Protein AF-A0A416JHV3-F1 (afdb_monomer_lite)

Sequence (62 aa):
MHISYKPLWHTLLERDMRKEDLRLAAGMTTNMIANMSKEGKHISMDTLARICETLNCEITDV

pLDDT: mean 84.0, std 8.4, range [51.56, 92.12]

Secondary structure (DSSP, 8-state):
-----HHHHHHHHHTT--HHHHHHHTT--HHHHHHHHSTTPPPPHHHHHHHHHHHT--GGG-

Radius of gyration: 10.46 Å; chains: 1; bounding box: 23×23×26 Å

Structure (mmCIF, N/CA/C/O backbone):
data_AF-A0A416JHV3-F1
#
_entry.id   AF-A0A416JHV3-F1
#
loop_
_atom_site.group_PDB
_atom_site.id
_atom_site.type_symbol
_atom_site.label_atom_id
_atom_site.label_alt_id
_atom_site.label_comp_id
_atom_site.label_asym_id
_atom_site.label_entity_id
_atom_site.label_seq_id
_atom_site.pdbx_PDB_ins_code
_atom_site.Cartn_x
_atom_site.Cartn_y
_atom_site.Cartn_z
_atom_site.occupancy
_atom_site.B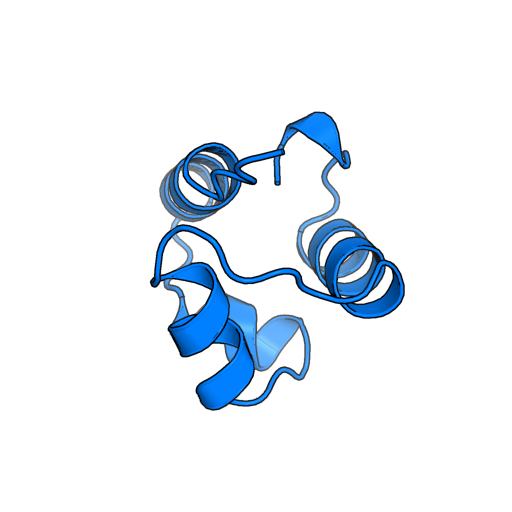_iso_or_equiv
_atom_site.auth_seq_id
_atom_site.auth_comp_id
_atom_site.auth_asym_id
_atom_site.auth_atom_id
_atom_site.pdbx_PDB_model_num
ATOM 1 N N . MET A 1 1 ? 3.368 13.578 -15.025 1.00 51.56 1 MET A N 1
ATOM 2 C CA . MET A 1 1 ? 2.325 13.139 -14.074 1.00 51.56 1 MET A CA 1
ATOM 3 C C . MET A 1 1 ? 3.030 12.683 -12.807 1.00 51.56 1 MET A C 1
ATOM 5 O O . MET A 1 1 ? 3.723 11.677 -12.858 1.00 51.56 1 MET A O 1
ATOM 9 N N . HIS A 1 2 ? 2.959 13.458 -11.723 1.00 60.94 2 HIS A N 1
ATOM 10 C CA . HIS A 1 2 ? 3.529 13.052 -10.435 1.00 60.94 2 HIS A CA 1
ATOM 11 C C . HIS A 1 2 ? 2.483 12.215 -9.700 1.00 60.94 2 HIS A C 1
ATOM 13 O O . HIS A 1 2 ? 1.436 12.738 -9.333 1.00 60.94 2 HIS A O 1
ATOM 19 N N . ILE A 1 3 ? 2.743 10.918 -9.537 1.00 68.19 3 ILE A N 1
ATOM 20 C CA . ILE A 1 3 ? 1.891 10.039 -8.731 1.00 68.19 3 ILE A CA 1
ATOM 21 C C . ILE A 1 3 ? 2.314 10.220 -7.274 1.00 68.19 3 ILE A C 1
ATOM 23 O O . ILE A 1 3 ? 3.492 10.069 -6.941 1.00 68.19 3 ILE A O 1
ATOM 27 N N . SER A 1 4 ? 1.361 10.596 -6.427 1.00 77.56 4 SER A N 1
ATOM 28 C CA . SER A 1 4 ? 1.560 10.782 -4.994 1.00 77.56 4 SER A CA 1
ATOM 29 C C . SER A 1 4 ? 0.849 9.659 -4.255 1.00 77.56 4 SER A C 1
ATOM 31 O O . SER A 1 4 ? -0.367 9.701 -4.150 1.00 77.56 4 SER A O 1
ATOM 33 N N . TYR A 1 5 ? 1.605 8.739 -3.657 1.00 85.38 5 TYR A N 1
ATOM 34 C CA . TYR A 1 5 ? 1.071 7.634 -2.841 1.00 85.38 5 TYR A CA 1
ATOM 35 C C . TYR A 1 5 ? 0.695 8.065 -1.408 1.00 85.38 5 TYR A C 1
ATOM 37 O O . TYR A 1 5 ? 0.669 7.261 -0.481 1.00 85.38 5 TYR A O 1
ATOM 45 N N . LYS A 1 6 ? 0.478 9.368 -1.180 1.00 85.56 6 LYS A N 1
ATOM 46 C CA . LYS A 1 6 ? 0.013 9.895 0.114 1.00 85.56 6 LYS A CA 1
ATOM 47 C C . LYS A 1 6 ? -1.360 9.335 0.524 1.00 85.56 6 LYS A C 1
ATOM 49 O O . LYS A 1 6 ? -1.470 9.002 1.702 1.00 85.56 6 LYS A O 1
ATOM 54 N N . PRO A 1 7 ? -2.356 9.197 -0.381 1.00 86.75 7 PRO A N 1
ATOM 55 C CA . PRO A 1 7 ? -3.630 8.550 -0.065 1.00 86.75 7 PRO A CA 1
ATOM 56 C C . PRO A 1 7 ? -3.426 7.125 0.452 1.00 86.75 7 PRO A C 1
ATOM 58 O O . PRO A 1 7 ? -3.849 6.840 1.567 1.00 86.75 7 PRO A O 1
ATOM 61 N N . LEU A 1 8 ? -2.613 6.311 -0.239 1.00 87.19 8 LEU A N 1
ATOM 62 C CA . LEU A 1 8 ? -2.266 4.959 0.211 1.00 87.19 8 LEU A CA 1
ATOM 63 C C . LEU A 1 8 ? -1.740 4.937 1.651 1.00 87.19 8 LEU A C 1
ATOM 65 O O . LEU A 1 8 ? -2.142 4.103 2.460 1.00 87.19 8 LEU A O 1
ATOM 69 N N . TRP A 1 9 ? -0.819 5.843 1.993 1.00 88.50 9 TRP A N 1
ATOM 70 C CA . TRP A 1 9 ? -0.254 5.901 3.344 1.00 88.50 9 TRP A CA 1
ATOM 71 C C . TRP A 1 9 ? -1.281 6.319 4.397 1.00 88.50 9 TRP A C 1
ATOM 73 O O . TRP A 1 9 ? -1.215 5.814 5.516 1.00 88.50 9 TRP A O 1
ATOM 83 N N . HIS A 1 10 ? -2.230 7.187 4.042 1.00 89.00 10 HIS A N 1
ATOM 84 C CA . HIS A 1 10 ? -3.369 7.513 4.898 1.00 89.00 10 HIS A CA 1
ATOM 85 C C . HIS A 1 10 ? -4.276 6.300 5.112 1.00 89.00 10 HIS A C 1
ATOM 87 O O . HIS A 1 10 ? -4.582 5.976 6.253 1.00 89.00 10 HIS A O 1
ATOM 93 N N . THR A 1 11 ? -4.616 5.568 4.055 1.00 89.38 11 THR A N 1
ATOM 94 C CA . THR A 1 11 ? -5.428 4.350 4.151 1.00 89.38 11 THR A CA 1
ATOM 95 C C . THR A 1 11 ? -4.758 3.271 5.002 1.00 89.38 11 THR A C 1
ATOM 97 O O . THR A 1 11 ? -5.428 2.578 5.766 1.00 89.38 11 THR A O 1
ATOM 100 N N . LEU A 1 12 ? -3.429 3.127 4.920 1.00 90.19 12 LEU A N 1
ATOM 101 C CA . LEU A 1 12 ? -2.689 2.232 5.816 1.00 90.19 12 LEU A CA 1
ATOM 102 C C . LEU A 1 12 ? -2.802 2.670 7.283 1.00 90.19 12 LEU A C 1
ATOM 104 O O . LEU A 1 12 ? -3.018 1.825 8.146 1.00 90.19 12 LEU A O 1
ATOM 108 N N . LEU A 1 13 ? -2.694 3.973 7.557 1.00 90.31 13 LEU A N 1
ATOM 109 C CA . LEU A 1 13 ? -2.871 4.546 8.896 1.00 90.31 13 LEU A CA 1
ATOM 110 C C . LEU A 1 13 ? -4.285 4.310 9.444 1.00 90.31 13 LEU A C 1
ATOM 112 O O . LEU A 1 13 ? -4.426 3.897 10.589 1.00 90.31 13 LEU A O 1
ATOM 116 N N . GLU A 1 14 ? -5.321 4.515 8.630 1.00 90.50 14 GLU A N 1
ATOM 117 C CA . GLU A 1 14 ? -6.721 4.264 9.012 1.00 90.50 14 GLU A CA 1
ATOM 118 C C . GLU A 1 14 ? -7.000 2.787 9.317 1.00 90.50 14 GLU A C 1
ATOM 120 O O . GLU A 1 14 ? -7.907 2.469 10.084 1.00 90.50 14 GLU A O 1
ATOM 125 N N . ARG A 1 15 ? -6.205 1.882 8.739 1.00 88.81 15 ARG A N 1
ATOM 126 C CA . ARG A 1 15 ? -6.314 0.429 8.920 1.00 88.81 15 ARG A CA 1
ATOM 127 C C . ARG A 1 15 ? -5.335 -0.149 9.940 1.00 88.81 15 ARG A C 1
ATOM 129 O O . ARG A 1 15 ? -5.256 -1.368 10.054 1.00 88.81 15 ARG A O 1
ATOM 136 N N . ASP A 1 16 ? -4.592 0.698 10.652 1.00 91.75 16 ASP A N 1
ATOM 137 C CA . ASP A 1 16 ? -3.536 0.294 11.592 1.00 91.75 16 ASP A CA 1
ATOM 138 C C . ASP A 1 16 ? -2.496 -0.662 10.961 1.00 91.75 16 ASP A C 1
ATOM 140 O O . ASP A 1 16 ? -1.961 -1.573 11.590 1.00 91.75 16 ASP A O 1
ATOM 144 N N . MET A 1 17 ? -2.207 -0.466 9.670 1.00 92.12 17 MET A N 1
ATOM 145 C CA . MET A 1 17 ? -1.245 -1.260 8.908 1.00 92.12 17 MET A CA 1
ATOM 146 C C . MET A 1 17 ? 0.059 -0.492 8.715 1.00 92.12 17 MET A C 1
ATOM 148 O O . MET A 1 17 ? 0.081 0.670 8.307 1.00 92.12 17 MET A O 1
ATOM 152 N N . ARG A 1 18 ? 1.197 -1.160 8.906 1.00 91.31 18 ARG A N 1
ATOM 153 C CA . ARG A 1 18 ? 2.501 -0.600 8.533 1.00 91.31 18 ARG A CA 1
ATOM 154 C C . ARG A 1 18 ? 2.798 -0.920 7.073 1.00 91.31 18 ARG A C 1
ATOM 156 O O . ARG A 1 18 ? 2.273 -1.863 6.484 1.00 91.31 18 ARG A O 1
ATOM 163 N N . LYS A 1 19 ? 3.747 -0.186 6.489 1.00 89.44 19 LYS A N 1
ATOM 164 C CA . LYS A 1 19 ? 4.245 -0.460 5.127 1.00 89.44 19 LYS A CA 1
ATOM 165 C C . LYS A 1 19 ? 4.787 -1.887 4.966 1.00 89.44 19 LYS A C 1
ATOM 167 O O . LYS A 1 19 ? 4.713 -2.454 3.880 1.00 89.44 19 LYS A O 1
ATOM 172 N N . GLU A 1 20 ? 5.344 -2.457 6.033 1.00 90.44 20 GLU A N 1
ATOM 173 C CA . GLU A 1 20 ? 5.788 -3.852 6.054 1.00 90.44 20 GLU A CA 1
ATOM 174 C C . GLU A 1 20 ? 4.611 -4.834 6.040 1.00 90.44 20 GLU A C 1
ATOM 176 O O . GLU A 1 20 ? 4.667 -5.832 5.327 1.00 90.44 20 GLU A O 1
ATOM 181 N N . ASP A 1 21 ? 3.521 -4.520 6.735 1.00 91.75 21 ASP A N 1
ATOM 182 C CA . ASP A 1 21 ? 2.326 -5.362 6.731 1.00 91.75 21 ASP A CA 1
ATOM 183 C C . ASP A 1 21 ? 1.683 -5.352 5.333 1.00 91.75 21 ASP A C 1
ATOM 185 O O . ASP A 1 21 ? 1.374 -6.414 4.797 1.00 91.75 21 ASP A O 1
ATOM 189 N N . LEU A 1 22 ? 1.620 -4.187 4.668 1.00 90.81 22 LEU A N 1
ATOM 190 C CA . LEU A 1 22 ? 1.234 -4.094 3.251 1.00 90.81 22 LEU A CA 1
ATOM 191 C C . LEU A 1 22 ? 2.158 -4.929 2.355 1.00 90.81 22 LEU A C 1
ATOM 193 O O . LEU A 1 22 ? 1.687 -5.633 1.467 1.00 90.81 22 LEU A O 1
ATOM 197 N N . ARG A 1 23 ? 3.477 -4.866 2.578 1.00 91.19 23 ARG A N 1
ATOM 198 C CA . ARG A 1 23 ? 4.457 -5.639 1.801 1.00 91.19 23 ARG A CA 1
ATOM 199 C C . ARG A 1 23 ? 4.170 -7.135 1.880 1.00 91.19 23 ARG A C 1
ATOM 201 O O . ARG A 1 23 ? 4.234 -7.816 0.860 1.00 91.19 23 ARG A O 1
ATOM 208 N N . LEU A 1 24 ? 3.900 -7.634 3.083 1.00 91.62 24 LEU A N 1
ATOM 209 C CA . LEU A 1 24 ? 3.617 -9.043 3.329 1.00 91.62 24 LEU A CA 1
ATOM 210 C C . LEU A 1 24 ? 2.249 -9.441 2.766 1.00 91.62 24 LEU A C 1
ATOM 212 O O . LEU A 1 24 ? 2.164 -10.447 2.068 1.00 91.62 24 LEU A O 1
ATOM 216 N N . ALA A 1 25 ? 1.218 -8.627 2.994 1.00 90.50 25 ALA A N 1
ATOM 217 C CA . ALA A 1 25 ? -0.144 -8.897 2.542 1.00 90.50 25 ALA A CA 1
ATOM 218 C C . ALA A 1 25 ? -0.271 -8.870 1.007 1.00 90.50 25 ALA A C 1
ATOM 220 O O . ALA A 1 25 ? -0.885 -9.758 0.426 1.00 90.50 25 ALA A O 1
ATOM 221 N N . ALA A 1 26 ? 0.384 -7.913 0.340 1.00 90.00 26 ALA A N 1
ATOM 222 C CA . ALA A 1 26 ? 0.382 -7.786 -1.118 1.00 90.00 26 ALA A CA 1
ATOM 223 C C . ALA A 1 26 ? 1.490 -8.608 -1.806 1.00 90.00 26 ALA A C 1
ATOM 225 O O . ALA A 1 26 ? 1.672 -8.517 -3.023 1.00 90.00 26 ALA A O 1
ATOM 226 N N . GLY A 1 27 ? 2.288 -9.380 -1.056 1.00 89.50 27 GLY A N 1
ATOM 227 C CA . GLY A 1 27 ? 3.389 -10.177 -1.610 1.00 89.50 27 GLY A CA 1
ATOM 228 C C . GLY A 1 27 ? 4.407 -9.345 -2.402 1.00 89.50 27 GLY A C 1
ATOM 229 O O . GLY A 1 27 ? 4.887 -9.768 -3.456 1.00 89.50 27 GLY A O 1
ATOM 230 N N . MET A 1 28 ? 4.696 -8.129 -1.938 1.00 89.00 28 MET A N 1
ATOM 231 C CA . MET A 1 28 ? 5.586 -7.180 -2.605 1.00 89.00 28 MET A CA 1
ATOM 232 C C . MET A 1 28 ? 7.027 -7.315 -2.110 1.00 89.00 28 MET A C 1
ATOM 234 O O . MET A 1 28 ? 7.311 -7.752 -0.994 1.00 89.00 28 MET A O 1
ATOM 238 N N . THR A 1 29 ? 7.975 -6.870 -2.932 1.00 88.88 29 THR A N 1
ATOM 239 C CA . THR A 1 29 ? 9.372 -6.752 -2.498 1.00 88.88 29 THR A CA 1
ATOM 240 C C . THR A 1 29 ? 9.601 -5.433 -1.764 1.00 88.88 29 THR A C 1
ATOM 242 O O . THR A 1 29 ? 8.919 -4.433 -2.003 1.00 88.88 29 THR A O 1
ATOM 245 N N . THR A 1 30 ? 10.614 -5.385 -0.900 1.00 86.50 30 THR A N 1
ATOM 246 C CA . THR A 1 30 ? 11.003 -4.164 -0.173 1.00 86.50 30 THR A CA 1
ATOM 247 C C . THR A 1 30 ? 11.318 -3.004 -1.125 1.00 86.50 30 THR A C 1
ATOM 249 O O . THR A 1 30 ? 10.972 -1.856 -0.847 1.00 86.50 30 THR A O 1
ATOM 252 N N . ASN A 1 31 ? 11.887 -3.302 -2.300 1.00 86.75 31 ASN A N 1
ATOM 253 C CA . ASN A 1 31 ? 12.177 -2.303 -3.330 1.00 86.75 31 ASN A CA 1
ATOM 254 C C . ASN A 1 31 ? 10.914 -1.640 -3.895 1.00 86.75 31 ASN A C 1
ATOM 256 O O . ASN A 1 31 ? 10.956 -0.454 -4.219 1.00 86.75 31 ASN A O 1
ATOM 260 N N . MET A 1 32 ? 9.794 -2.362 -4.000 1.00 87.06 32 MET A N 1
ATOM 261 C CA . MET A 1 32 ? 8.535 -1.784 -4.481 1.00 87.06 32 MET A CA 1
ATOM 262 C C . MET A 1 32 ? 7.981 -0.756 -3.483 1.00 87.06 32 MET A C 1
ATOM 264 O O . MET A 1 32 ? 7.653 0.360 -3.878 1.00 87.06 32 MET A O 1
ATOM 268 N N . ILE A 1 33 ? 7.981 -1.075 -2.183 1.00 88.50 33 ILE A N 1
ATOM 269 C CA . ILE A 1 33 ? 7.586 -0.142 -1.109 1.00 88.50 33 ILE A CA 1
ATOM 270 C C . ILE A 1 33 ? 8.509 1.086 -1.066 1.00 88.50 33 ILE A C 1
ATOM 272 O O . ILE A 1 33 ? 8.048 2.224 -0.924 1.00 88.50 33 ILE A O 1
ATOM 276 N N . ALA A 1 34 ? 9.821 0.876 -1.218 1.00 86.50 34 ALA A N 1
ATOM 277 C CA . ALA A 1 34 ? 10.799 1.959 -1.243 1.00 86.50 34 ALA A CA 1
ATOM 278 C C . ALA A 1 34 ? 10.615 2.874 -2.465 1.00 86.50 34 ALA A C 1
AT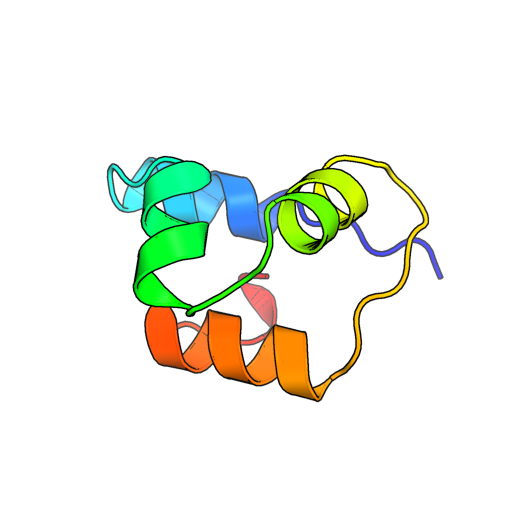OM 280 O O . ALA A 1 34 ? 10.770 4.088 -2.350 1.00 86.50 34 ALA A O 1
ATOM 281 N N . ASN A 1 35 ? 10.250 2.309 -3.621 1.00 84.56 35 ASN A N 1
ATOM 282 C CA . ASN A 1 35 ? 9.934 3.081 -4.819 1.00 84.56 35 ASN A CA 1
ATOM 283 C C . ASN A 1 35 ? 8.677 3.939 -4.629 1.00 84.56 35 ASN A C 1
ATOM 285 O O . ASN A 1 35 ? 8.708 5.090 -5.038 1.00 84.56 35 ASN A O 1
ATOM 289 N N . MET A 1 36 ? 7.632 3.436 -3.962 1.00 83.62 36 MET A N 1
ATOM 290 C CA . MET A 1 36 ? 6.428 4.225 -3.640 1.00 83.62 36 MET A CA 1
ATOM 291 C C . MET A 1 36 ? 6.682 5.296 -2.570 1.00 83.62 36 MET A C 1
ATOM 293 O O . MET A 1 36 ? 5.997 6.312 -2.513 1.00 83.62 36 MET A O 1
ATOM 297 N N . SER A 1 37 ? 7.681 5.094 -1.707 1.00 79.69 37 SER A N 1
ATOM 298 C CA . SER A 1 37 ? 8.089 6.107 -0.724 1.00 79.69 37 SER A CA 1
ATOM 299 C C . SER A 1 37 ? 8.934 7.231 -1.337 1.00 79.69 37 SER A C 1
ATOM 301 O O . SER A 1 37 ? 9.142 8.250 -0.684 1.00 79.69 37 SER A O 1
ATOM 303 N N . LYS A 1 38 ? 9.429 7.060 -2.570 1.00 77.19 38 LYS A N 1
ATOM 304 C CA . LYS A 1 38 ? 10.143 8.094 -3.324 1.00 77.19 38 LYS A CA 1
ATOM 305 C C . LYS A 1 38 ? 9.185 8.750 -4.310 1.00 77.19 38 LYS A C 1
ATOM 307 O O . LYS A 1 38 ? 8.566 8.077 -5.128 1.00 77.19 38 LYS A O 1
ATOM 312 N N . GLU A 1 39 ? 9.096 10.071 -4.260 1.00 66.00 39 GLU A N 1
ATOM 313 C CA . GLU A 1 39 ? 8.276 10.817 -5.211 1.00 66.00 39 GLU A CA 1
ATOM 314 C C . GLU A 1 39 ? 8.774 10.613 -6.654 1.00 66.00 39 GLU A C 1
ATOM 316 O O . GLU A 1 39 ? 9.976 10.548 -6.916 1.00 66.00 39 GLU A O 1
ATOM 321 N N . GLY A 1 40 ? 7.838 10.501 -7.602 1.00 61.97 40 GLY A N 1
ATOM 322 C CA . GLY A 1 40 ? 8.143 10.474 -9.038 1.00 61.97 40 GLY A CA 1
ATOM 323 C C . GLY A 1 40 ? 8.468 9.103 -9.639 1.00 61.97 40 GLY A C 1
ATOM 324 O O . GLY A 1 40 ? 8.814 9.041 -10.818 1.00 61.97 40 GLY A O 1
ATOM 325 N N . LYS A 1 41 ? 8.341 7.999 -8.889 1.00 72.50 41 LYS A N 1
ATOM 326 C CA . LYS A 1 41 ? 8.447 6.648 -9.461 1.00 72.50 41 LYS A CA 1
ATOM 327 C C . LYS A 1 41 ? 7.087 6.058 -9.820 1.00 72.50 41 LYS A C 1
ATOM 329 O O . LYS A 1 41 ? 6.174 5.990 -8.998 1.00 72.50 41 LYS A O 1
ATOM 334 N N . HIS A 1 42 ? 6.994 5.577 -11.055 1.00 73.12 42 HIS A N 1
ATOM 335 C CA . HIS A 1 42 ? 5.844 4.835 -11.553 1.00 73.12 42 HIS A CA 1
ATOM 336 C C . HIS A 1 42 ? 5.916 3.378 -11.085 1.00 73.12 42 HIS A C 1
ATOM 338 O O . HIS A 1 42 ? 6.958 2.732 -11.222 1.00 73.12 42 HIS A O 1
ATOM 344 N N . ILE A 1 43 ? 4.812 2.866 -10.545 1.00 79.25 43 ILE A N 1
ATOM 345 C CA . ILE A 1 43 ? 4.582 1.427 -10.386 1.00 79.25 43 ILE A CA 1
ATOM 346 C C . ILE A 1 43 ? 3.728 0.916 -11.550 1.00 79.25 43 ILE A C 1
ATOM 348 O O . ILE A 1 43 ? 3.048 1.698 -12.214 1.00 79.25 43 ILE A O 1
ATOM 352 N N . SER A 1 44 ? 3.783 -0.389 -11.821 1.00 83.00 44 SER A N 1
ATOM 353 C CA . SER A 1 44 ? 2.908 -0.994 -12.827 1.00 83.00 44 SER A CA 1
ATOM 354 C C . SER A 1 44 ? 1.453 -0.998 -12.357 1.00 83.00 44 SER A C 1
ATOM 356 O O . SER A 1 44 ? 1.184 -1.080 -11.156 1.00 83.00 44 SER A O 1
ATOM 358 N N . MET A 1 45 ? 0.518 -0.985 -13.311 1.00 82.88 45 MET A N 1
ATOM 359 C CA . MET A 1 45 ? -0.912 -1.137 -13.021 1.00 82.88 45 MET A CA 1
ATOM 360 C C . MET A 1 45 ? -1.208 -2.456 -12.297 1.00 82.88 45 MET A C 1
ATOM 362 O O . MET A 1 45 ? -2.036 -2.469 -11.397 1.00 82.88 45 MET A O 1
ATOM 366 N N . ASP A 1 46 ? -0.473 -3.534 -12.591 1.00 85.62 46 ASP A N 1
ATOM 367 C CA . ASP A 1 46 ? -0.592 -4.806 -11.862 1.00 85.62 46 ASP A CA 1
ATOM 368 C C . ASP A 1 46 ? -0.247 -4.677 -10.374 1.00 85.62 46 ASP A C 1
ATOM 370 O O . ASP A 1 46 ? -0.881 -5.295 -9.521 1.00 85.62 46 ASP A O 1
ATOM 374 N N . THR A 1 47 ? 0.765 -3.868 -10.045 1.00 85.81 47 THR A N 1
ATOM 375 C CA . THR A 1 47 ? 1.148 -3.629 -8.646 1.00 85.81 47 THR A CA 1
ATOM 376 C C . THR A 1 47 ? 0.052 -2.844 -7.933 1.00 85.81 47 THR A C 1
ATOM 378 O O . THR A 1 47 ? -0.300 -3.165 -6.802 1.00 85.81 47 THR A O 1
ATOM 381 N N . LEU A 1 48 ? -0.504 -1.841 -8.613 1.00 84.81 48 LEU A N 1
ATOM 382 C CA . LEU A 1 48 ? -1.595 -1.014 -8.109 1.00 84.81 48 LEU A CA 1
ATOM 383 C C . LEU A 1 48 ? -2.862 -1.850 -7.864 1.00 84.81 4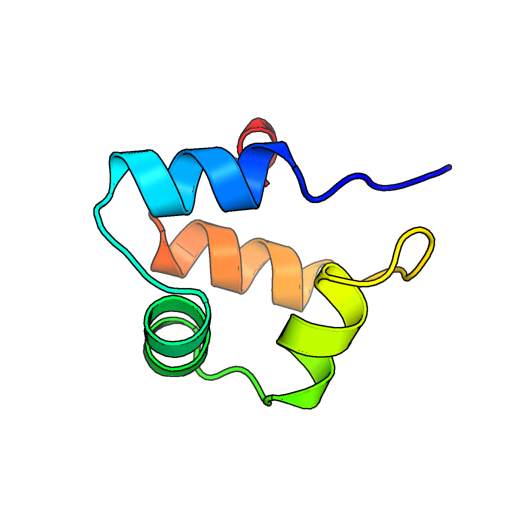8 LEU A C 1
ATOM 385 O O . LEU A 1 48 ? -3.439 -1.775 -6.783 1.00 84.81 48 LEU A O 1
ATOM 389 N N . ALA A 1 49 ? -3.233 -2.708 -8.818 1.00 87.12 49 ALA A N 1
ATOM 390 C CA . ALA A 1 49 ? -4.358 -3.632 -8.695 1.00 87.12 49 ALA A CA 1
ATOM 391 C C . ALA A 1 49 ? -4.176 -4.587 -7.510 1.00 87.12 49 ALA A C 1
ATOM 393 O O . ALA A 1 49 ? -5.078 -4.729 -6.693 1.00 87.12 49 ALA A O 1
ATOM 394 N N . ARG A 1 50 ? -2.977 -5.160 -7.341 1.00 89.38 50 ARG A N 1
ATOM 395 C CA . ARG A 1 50 ? -2.685 -6.047 -6.208 1.00 89.38 50 ARG A CA 1
ATOM 396 C C . ARG A 1 50 ? -2.796 -5.335 -4.861 1.00 89.38 50 ARG A C 1
ATOM 398 O O . ARG A 1 50 ? -3.294 -5.924 -3.905 1.00 89.38 50 ARG A O 1
ATOM 405 N N . ILE A 1 51 ? -2.342 -4.083 -4.771 1.00 89.19 51 ILE A N 1
ATOM 406 C CA . ILE A 1 51 ? -2.515 -3.261 -3.565 1.00 89.19 51 ILE A CA 1
ATOM 407 C C . ILE A 1 51 ? -4.006 -3.054 -3.292 1.00 89.19 51 ILE A C 1
ATOM 409 O O . ILE A 1 51 ? -4.435 -3.296 -2.168 1.00 89.19 51 ILE A O 1
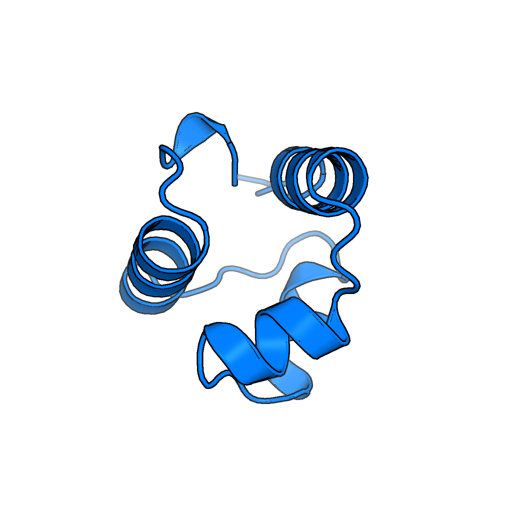ATOM 413 N N . CYS A 1 52 ? -4.789 -2.685 -4.311 1.00 88.38 52 CYS A N 1
ATOM 414 C CA . CYS A 1 52 ? -6.236 -2.484 -4.190 1.00 88.38 52 CYS A CA 1
ATOM 415 C C . CYS A 1 52 ? -6.962 -3.758 -3.741 1.00 88.38 52 CYS A C 1
ATOM 417 O O . CYS A 1 52 ? -7.791 -3.696 -2.842 1.00 88.38 52 CYS A O 1
ATOM 419 N N . GLU A 1 53 ? -6.615 -4.920 -4.300 1.00 89.38 53 GLU A N 1
ATOM 420 C CA . GLU A 1 53 ? -7.165 -6.222 -3.896 1.00 89.38 53 GLU A CA 1
ATOM 421 C C . GLU A 1 53 ? -6.795 -6.579 -2.452 1.00 89.38 53 GLU A C 1
ATOM 423 O O . GLU A 1 53 ? -7.640 -7.020 -1.679 1.00 89.38 53 GLU A O 1
ATOM 428 N N . THR A 1 54 ? -5.538 -6.344 -2.066 1.00 90.31 54 THR A N 1
ATOM 429 C CA . THR A 1 54 ? -5.036 -6.633 -0.712 1.00 90.31 54 THR A CA 1
ATOM 430 C C . THR A 1 54 ? -5.725 -5.768 0.334 1.00 90.31 54 THR A C 1
ATOM 432 O O . THR A 1 54 ? -6.052 -6.219 1.430 1.00 90.31 54 THR A O 1
ATOM 435 N N . LEU A 1 55 ? -5.908 -4.497 -0.002 1.00 86.50 55 LEU A N 1
ATOM 436 C CA . LEU A 1 55 ? -6.490 -3.493 0.866 1.00 86.50 55 LEU A CA 1
ATOM 437 C C . LEU A 1 55 ? -8.015 -3.423 0.729 1.00 86.50 55 LEU A C 1
ATOM 439 O O . LEU A 1 55 ? -8.646 -2.713 1.503 1.00 86.50 55 LEU A O 1
ATOM 443 N N . ASN A 1 56 ? -8.614 -4.142 -0.223 1.00 86.00 56 ASN A N 1
ATOM 444 C CA . ASN A 1 56 ? -10.020 -4.014 -0.601 1.00 86.00 56 ASN A CA 1
ATOM 445 C C . ASN A 1 56 ? -10.444 -2.530 -0.696 1.00 86.00 56 ASN A C 1
ATOM 447 O O . ASN A 1 56 ? -11.358 -2.082 -0.000 1.00 86.00 56 ASN A O 1
ATOM 451 N N . CYS A 1 57 ? -9.681 -1.741 -1.457 1.00 82.56 57 CYS A N 1
ATOM 452 C CA . CYS A 1 57 ? -9.898 -0.306 -1.667 1.00 82.56 57 CYS A CA 1
ATOM 453 C C . CYS A 1 57 ? -9.996 0.028 -3.155 1.00 82.56 57 CYS A C 1
ATOM 455 O O . CYS A 1 57 ? -9.616 -0.779 -4.008 1.00 82.56 57 CYS A O 1
ATOM 457 N N . GLU A 1 58 ? -10.493 1.222 -3.470 1.00 81.25 58 GLU A N 1
ATOM 458 C CA . GLU A 1 58 ? -10.509 1.699 -4.847 1.00 81.25 58 GLU A CA 1
ATOM 459 C C . GLU A 1 58 ? -9.155 2.296 -5.235 1.00 81.25 58 GLU A C 1
ATOM 461 O O . GLU A 1 58 ? -8.324 2.655 -4.400 1.00 81.25 58 GLU A O 1
ATOM 466 N N . ILE A 1 59 ? -8.933 2.435 -6.543 1.00 79.00 59 ILE A N 1
ATOM 467 C CA . ILE A 1 59 ? -7.700 3.015 -7.088 1.00 79.00 59 ILE A CA 1
ATOM 468 C C . ILE A 1 59 ? -7.514 4.483 -6.678 1.00 79.00 59 ILE A C 1
ATOM 470 O O . ILE A 1 59 ? -6.405 5.001 -6.726 1.00 79.00 59 ILE A O 1
ATOM 474 N N . THR A 1 60 ? -8.603 5.155 -6.297 1.00 76.81 60 THR A N 1
ATOM 475 C CA . THR A 1 60 ? -8.612 6.532 -5.791 1.00 76.81 60 THR A CA 1
ATOM 476 C C . THR A 1 60 ? -8.011 6.653 -4.396 1.00 76.81 60 THR A C 1
ATOM 478 O O . THR A 1 60 ? -7.585 7.743 -4.018 1.00 76.81 60 THR A O 1
ATOM 481 N N . ASP A 1 61 ? -7.956 5.546 -3.655 1.00 73.75 61 ASP A N 1
ATOM 482 C CA . ASP A 1 61 ? -7.408 5.481 -2.302 1.00 73.75 61 ASP A CA 1
ATOM 483 C C . ASP A 1 61 ? -5.891 5.195 -2.303 1.00 73.75 61 ASP A C 1
ATOM 485 O O . ASP A 1 61 ? -5.283 5.113 -1.236 1.00 73.75 61 ASP A O 1
ATOM 489 N N . VAL A 1 62 ? -5.260 5.042 -3.483 1.00 75.12 62 VAL A N 1
ATOM 490 C CA . 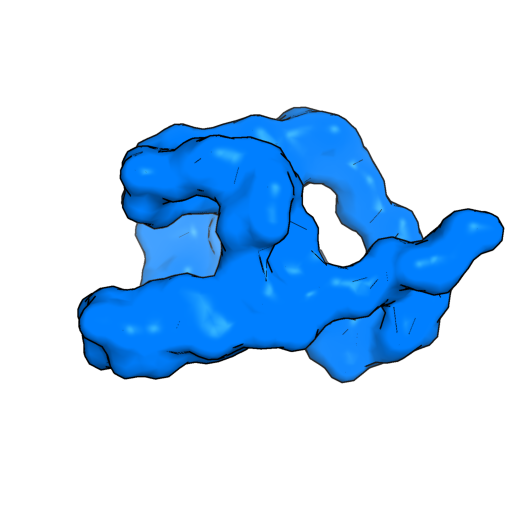VAL A 1 62 ? -3.858 4.601 -3.650 1.00 75.12 62 VAL A CA 1
ATOM 491 C C . VAL A 1 62 ? -2.958 5.652 -4.301 1.00 75.12 62 VAL A C 1
ATOM 493 O O . VAL A 1 62 ? -3.341 6.243 -5.331 1.00 75.12 62 VAL A O 1
#

Foldseek 3Di:
DKDQCPLVVVLCVVVVHDLVNLCVLLVHDPVVSVQNVDIPHDDDPVSLVSSCVSSVHDSVSD

=== Feature glossary ===
A reading guide for the features in this record.

Start from the sequence.

  · Sequence gives the chain of amino acids in standard one-letter code (A=alanine, C=cysteine, …, Y=tyrosine), read N→C. It is the only feature that is directly encoded by the gene; all structural features are derived from the folded form of this sequence.

Fold it, and you get atomic coordinates and the backbone conformation that goes with them.

  · Structure coordinates are given as an mmCIF _atom_site loop: one row per atom with element, residue name, chain id, sequence number, and x/y/z position in Å. Only the four main-chain atoms per residue are included here; side chains are omitted to keep the record compact.

  · Backbone dihedral angles. Every residue except chain termini has a φ (preceding-C → N → Cα → C) and a ψ (N → Cα → C → next-N). They are reported in degrees following the IUPAC sign convention. Secondary structure is essentially a statement about which (φ, ψ) basin each residue occupies.

  · Eight-state secondary structure (DSSP): H is the canonical α-helix, G the tighter 3₁₀-helix, I the wider π-helix; E/B are β-structure, T and S are turns and bends, and '-' is everything else. DSSP derives these from the pattern of main-chain N–H···O=C hydrogen bonds, not from the sequence.

  · SS3 is a coarse helix/strand/coil call (letters a/b/c) made by the P-SEA algorithm from inter-Cα distances and dihedrals. It is less detailed than DSSP but needs only Cα positions.

Summarize the fold with a handful of shape descriptors and a per-residue structural alphabet.

  · Radius of gyration (Rg) is the root-mean-square distance of Cα atoms from their centroid — a sin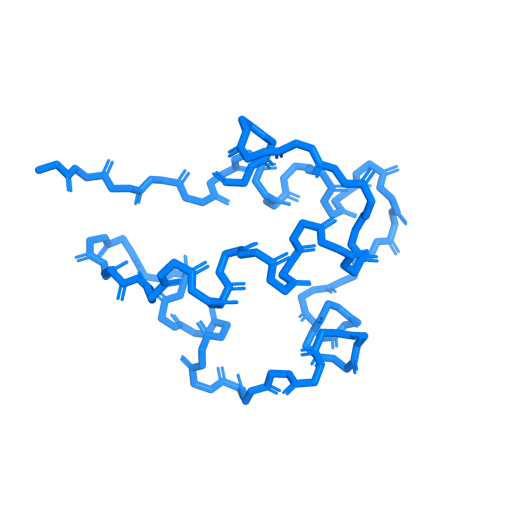gle number for overall size and compactness. A globular domain of N residues has Rg ≈ 2.2·N^0.38 Å; an extended or disordered chain has a much larger Rg. The Cα contact count is the number of residue pairs whose Cα atoms are within 8 Å and are more than four positions apart in sequence — a standard proxy for tertiary packing density. The bounding box is the smallest axis-aligned box enclosing all Cα atoms.

  · 3Di is Foldseek's structural alphabet. Each residue is assigned one of twenty discrete states based on how its Cα sits relative to its spatial (not sequential) neighbors. Aligning 3Di strings finds structural homologs roughly as well as full 3D superposition, but orders of magnitude faster.

  · Solvent-accessible surface area (SASA) is the area in Å² traced out by the centre of a 1.4 Å probe sphere (a water molecule) rolled over the protein's van der Waals surface (Shrake–Rupley / Lee–Richards construction). Buried residues have near-zero SASA; fully exposed residues can exceed 200 Å². The total SASA scales roughly with the number of surface residues.

Ask how reliable the model is.

  · For AlphaFold models, the B-factor field carries pLDDT — the model's own estimate of local accuracy on a 0–100 scale. Regions with pLDDT<50 should be treated as essentially unmodeled; they often correspond to intrinsically disordered segments.

  · For experimental (PDB) structures, the B-factor (temperature factor) quantifies the positional spread of each atom in the crystal — a combination of thermal vibration and static disorder — in units of Å². High B-factors mark flexible loops or poorly resolved regions; low B-factors mark the rigid, well-ordered core.

  · Predicted Aligned Error (PAE) is an AlphaFold confidence matrix: entry (i, j) is the expected error in the position of residue j, in ångströms, when the prediction is superimposed on the true structure at residue i. Low PAE within a block of residues means that block is internally rigid and well-predicted; high PAE between two blocks means their relative placement is uncertain even if each block individually is confident.

Place it in context: what it resembles, what it is annotated as, and how it looks.

  · Structural nearest neighbors (via Foldseek easy-search vs the PDB). Reported per hit: target PDB id, E-value, and alignment TM-score. A TM-score above ~0.5 is the conventional threshold for 'same fold'.

  · Functional annotations link the protein to curated databases. InterPro entries identify conserved domains and families by matching the sequence against member-database signatures (Pfam, PROSITE, CDD, …). Gene Ontology (GO) terms describe molecular function, biological process, and cellular component in a controlled vocabulary. CATH places the structure in a hierarchical fold classification (Class/Architecture/Topology/Homologous-superfamily). The organism is the source species.

  · The contact map is a binary N×N matrix image: pixel (i, j) is dark where Cα_i and Cα_j are within 8 Å and |i−j|>4. Because the |i−j|>4 filter removes local helical contacts, off-diagonal stripes parallel to the main diagonal indicate parallel β-sheets; stripes perpendicular to it indicate antiparallel β-sheets. The Ramachandran plot scatters every residue's (φ, ψ) pair against the sterically allowed regions. The PAE heatmap renders the predicted-aligned-error matrix.

  · Six rendered views show the 3D structure from the faces of a cube — i.e. along ±x, ±y, ±z. Rendering representation is drawn randomly per protein from cartoon (secondary-structure ribbons), sticks (backbone bonds), or molecular surface; coloring is either N→C rainbow (blue at the N-terminus through red at the C-terminus) or one color per chain.